Protein AF-R1D3I6-F1 (afdb_monomer_lite)

Secondary structure (DSSP, 8-state):
-TTTTHHHHSHHHHHHH-HHHHHHHHHHHHHGGG--TT----HHHHHHHHHHHH-SSSSS--STTHHHHHHTTHHHHTHHHHHHH-TTTTHHHHGGGSS-----PPP---------PPPPPP--------------------------PPPPPP--

Sequence (156 aa):
WAADGQCKSNPGYMHDSCKYSCWEWRARASSARHHLPGRHSDPAAARFEHRRKAYPDAPIDKNFHCHNWAAKGECLSNRAFMATTCPESCKDKYEDEKDEPPSKPPARTAHRALAGPPPGHREDGRHHPRCIASPTSPQKKKKRKKKKKGEPKEEL

Foldseek 3Di:
DLVVVCCPVPVPCCCVPPVVSVVVSVVVVVCVVVPDPPPPCDPLQVVLCCCCVVPQPDLAASGPCLLVCLVVVCCPVVVVCCRRHPNPNCVVVCVVPPPDDDDDDPDPPPPDDDDDDDDDDDDDDDDDDDPDDDDDDDDDPPDDPPPPDDDDDDDD

InterPro domains:
  IPR003582 ShKT domain [PF01549] (1-22)
  IPR003582 ShKT domain [PF01549] (61-91)

Structure (mmCIF, N/CA/C/O backbone):
data_AF-R1D3I6-F1
#
_entry.id   AF-R1D3I6-F1
#
loop_
_atom_site.group_PDB
_atom_site.id
_atom_site.type_symbol
_atom_site.label_atom_id
_atom_site.label_alt_id
_atom_site.label_comp_id
_atom_site.label_asym_id
_atom_site.label_entity_id
_atom_site.label_seq_id
_atom_site.pdbx_PDB_ins_code
_atom_site.Cartn_x
_atom_site.Cartn_y
_atom_site.Cartn_z
_atom_site.occupancy
_atom_site.B_iso_or_equiv
_atom_site.auth_seq_id
_atom_site.auth_comp_id
_atom_site.auth_asym_id
_atom_site.auth_atom_id
_atom_site.pdbx_PDB_model_num
ATOM 1 N N . TRP A 1 1 ? 31.012 4.091 -15.811 1.00 85.56 1 TRP A N 1
ATOM 2 C CA . TRP A 1 1 ? 31.358 3.071 -16.825 1.00 85.56 1 TRP A CA 1
ATOM 3 C C . TRP A 1 1 ? 30.150 2.269 -17.265 1.00 85.56 1 TRP A C 1
ATOM 5 O O . TRP A 1 1 ? 29.815 2.328 -18.438 1.00 85.56 1 TRP A O 1
ATOM 15 N N . ALA A 1 2 ? 29.453 1.561 -16.365 1.00 88.00 2 ALA A N 1
ATOM 16 C CA . ALA A 1 2 ? 28.222 0.858 -16.748 1.00 88.00 2 ALA A CA 1
ATOM 17 C C . ALA A 1 2 ? 27.160 1.807 -17.342 1.00 88.00 2 ALA A C 1
ATOM 19 O O . ALA A 1 2 ? 26.622 1.521 -18.408 1.00 88.00 2 ALA A O 1
ATOM 20 N N . ALA A 1 3 ? 26.957 2.973 -16.715 1.00 84.06 3 ALA A N 1
ATOM 21 C CA . ALA A 1 3 ? 26.084 4.033 -17.225 1.00 84.06 3 ALA A CA 1
ATOM 22 C C . ALA A 1 3 ? 26.522 4.596 -18.590 1.00 84.06 3 ALA A C 1
ATOM 24 O O . ALA A 1 3 ? 25.684 4.927 -19.420 1.00 84.06 3 ALA A O 1
ATOM 25 N N . ASP A 1 4 ? 27.829 4.621 -18.849 1.00 88.06 4 ASP A N 1
ATOM 26 C CA . ASP A 1 4 ? 28.429 5.130 -20.089 1.00 88.06 4 ASP A CA 1
ATOM 27 C C . ASP A 1 4 ? 28.441 4.077 -21.215 1.00 88.06 4 ASP A C 1
ATOM 29 O O . ASP A 1 4 ? 29.130 4.234 -22.216 1.00 88.06 4 ASP A O 1
ATOM 33 N N . GLY A 1 5 ? 27.728 2.956 -21.048 1.00 87.88 5 GLY A N 1
ATOM 34 C CA . GLY A 1 5 ? 27.630 1.902 -22.063 1.00 87.88 5 GLY A CA 1
ATOM 35 C C . GLY A 1 5 ? 28.801 0.915 -22.095 1.00 87.88 5 GLY A C 1
ATOM 36 O O . GLY A 1 5 ? 28.808 0.009 -22.930 1.00 87.88 5 GLY A O 1
ATOM 37 N N . GLN A 1 6 ? 29.748 0.996 -21.154 1.00 93.75 6 GLN A N 1
ATOM 38 C CA . GLN A 1 6 ? 30.942 0.137 -21.155 1.00 93.75 6 GLN A CA 1
ATOM 39 C C . GLN A 1 6 ? 30.624 -1.352 -21.003 1.00 93.75 6 GLN A C 1
ATOM 41 O O . GLN A 1 6 ? 31.414 -2.182 -21.430 1.00 93.75 6 GLN A O 1
ATOM 46 N N . CYS A 1 7 ? 29.460 -1.717 -20.463 1.00 92.62 7 CYS A N 1
ATOM 47 C CA . CYS A 1 7 ? 29.028 -3.117 -20.406 1.00 92.62 7 CYS A CA 1
ATOM 48 C C . CYS A 1 7 ? 28.838 -3.748 -21.797 1.00 92.62 7 CYS A C 1
ATOM 50 O O . CYS A 1 7 ? 28.862 -4.967 -21.915 1.00 92.62 7 CYS A O 1
ATOM 52 N N . LYS A 1 8 ? 28.635 -2.929 -22.838 1.00 90.44 8 LYS A N 1
ATOM 53 C CA . LYS A 1 8 ? 28.566 -3.365 -24.240 1.00 90.44 8 LYS A CA 1
ATOM 54 C C . LYS A 1 8 ? 29.906 -3.174 -24.948 1.00 90.44 8 LYS A C 1
ATOM 56 O O . LYS A 1 8 ? 30.332 -4.056 -25.679 1.00 90.44 8 LYS A O 1
ATOM 61 N N . SER A 1 9 ? 30.563 -2.039 -24.707 1.00 94.50 9 SER A N 1
ATOM 62 C CA . SER A 1 9 ? 31.802 -1.659 -25.402 1.00 94.50 9 SER A CA 1
ATOM 63 C C . SER A 1 9 ? 33.056 -2.358 -24.867 1.00 94.50 9 SER A C 1
ATOM 65 O O . SER A 1 9 ? 34.045 -2.470 -25.579 1.00 94.50 9 SER A O 1
ATOM 67 N N . ASN A 1 10 ? 33.039 -2.812 -23.612 1.00 93.00 10 ASN A N 1
ATOM 68 C CA . ASN A 1 10 ? 34.141 -3.531 -22.976 1.00 93.00 10 ASN A CA 1
ATOM 69 C C . ASN A 1 10 ? 33.608 -4.619 -22.018 1.00 93.00 10 ASN A C 1
ATOM 71 O O . ASN A 1 10 ? 33.719 -4.488 -20.795 1.00 93.00 10 ASN A O 1
ATOM 75 N N . PRO A 1 11 ? 32.986 -5.685 -22.549 1.00 91.06 11 PRO A N 1
ATOM 76 C CA . PRO A 1 11 ? 32.265 -6.664 -21.740 1.00 91.06 11 PRO A CA 1
ATOM 77 C C . PRO A 1 11 ? 33.187 -7.525 -20.871 1.00 91.06 11 PRO A C 1
ATOM 79 O O . PRO A 1 11 ? 32.807 -7.840 -19.749 1.00 91.06 11 PRO A O 1
ATOM 82 N N . GLY A 1 12 ? 34.394 -7.864 -21.344 1.00 93.88 12 GLY A N 1
ATOM 83 C CA . GLY A 1 12 ? 35.344 -8.690 -20.588 1.00 93.88 12 GLY A CA 1
ATOM 84 C C . GLY A 1 12 ? 35.740 -8.026 -19.272 1.00 93.88 12 GLY A C 1
ATOM 85 O O . GLY A 1 12 ? 35.368 -8.487 -18.197 1.00 93.88 12 GLY A O 1
ATOM 86 N N . TYR A 1 13 ? 36.368 -6.850 -19.354 1.00 94.50 13 TYR A N 1
ATOM 87 C CA . TYR A 1 13 ? 36.773 -6.110 -18.159 1.00 94.50 13 TYR A CA 1
ATOM 88 C C . TYR A 1 13 ? 35.581 -5.778 -17.252 1.00 94.50 13 TYR A C 1
ATOM 90 O O . TYR A 1 13 ? 35.665 -5.880 -16.027 1.00 94.50 13 TYR A O 1
ATOM 98 N N . MET A 1 14 ? 34.457 -5.363 -17.842 1.00 94.44 14 MET A N 1
ATOM 99 C CA . MET A 1 14 ? 33.291 -4.970 -17.060 1.00 94.44 14 MET A CA 1
ATOM 100 C C . MET A 1 14 ? 32.637 -6.154 -16.343 1.00 94.44 14 MET A C 1
ATOM 102 O O . MET A 1 14 ? 32.106 -5.956 -15.255 1.00 94.44 14 MET A O 1
ATOM 106 N N . HIS A 1 15 ? 32.682 -7.369 -16.890 1.00 91.00 15 HIS A N 1
ATOM 107 C CA . HIS A 1 15 ? 32.186 -8.560 -16.199 1.00 91.00 15 HIS A CA 1
ATOM 108 C C . HIS A 1 15 ? 33.137 -9.058 -15.111 1.00 91.00 15 HIS A C 1
ATOM 110 O O . HIS A 1 15 ? 32.650 -9.547 -14.094 1.00 91.00 15 HIS A O 1
ATOM 116 N N . ASP A 1 16 ? 34.445 -8.873 -15.274 1.00 94.38 16 ASP A N 1
ATOM 117 C CA . ASP A 1 16 ? 35.426 -9.312 -14.277 1.00 94.38 16 ASP A CA 1
ATOM 118 C C . ASP A 1 16 ? 35.550 -8.323 -13.112 1.00 94.38 16 ASP A C 1
ATOM 120 O O . ASP A 1 16 ? 35.577 -8.713 -11.947 1.00 94.38 16 ASP A O 1
ATOM 124 N N . SER A 1 17 ? 35.572 -7.021 -13.408 1.00 94.88 17 SER A N 1
ATOM 125 C CA . SER A 1 17 ? 35.837 -5.973 -12.409 1.00 94.88 17 SER A CA 1
ATOM 126 C C . SER A 1 17 ? 34.583 -5.231 -11.940 1.00 94.88 17 SER A C 1
ATOM 128 O O . SER A 1 17 ? 34.592 -4.594 -10.889 1.00 94.88 17 SER A O 1
ATOM 130 N N . CYS A 1 18 ? 33.499 -5.245 -12.723 1.00 92.69 18 CYS A N 1
ATOM 131 C CA . CYS A 1 18 ? 32.325 -4.388 -12.502 1.00 92.69 18 CYS A CA 1
ATOM 132 C C . CYS A 1 18 ? 30.993 -5.124 -12.735 1.00 92.69 18 CYS A C 1
ATOM 134 O O . CYS A 1 18 ? 29.993 -4.510 -13.128 1.00 92.69 18 CYS A O 1
ATOM 136 N N . LYS A 1 19 ? 30.968 -6.441 -12.481 1.00 92.75 19 LYS A N 1
ATOM 137 C CA . LYS A 1 19 ? 29.831 -7.333 -12.762 1.00 92.75 19 LYS A CA 1
ATOM 138 C C . LYS A 1 19 ? 28.505 -6.796 -12.228 1.00 92.75 19 LYS A C 1
ATOM 140 O O . LYS A 1 19 ? 27.526 -6.704 -12.968 1.00 92.75 19 LYS A O 1
ATOM 145 N N . TYR A 1 20 ? 28.494 -6.390 -10.958 1.00 89.69 20 TYR A N 1
ATOM 146 C CA . TYR A 1 20 ? 27.305 -5.861 -10.290 1.00 89.69 20 TYR A CA 1
ATOM 147 C C . TYR A 1 20 ? 26.814 -4.557 -10.922 1.00 89.69 20 TYR A C 1
ATOM 149 O O . TYR A 1 20 ? 25.614 -4.380 -11.101 1.00 89.69 20 TYR A O 1
ATOM 157 N N . SER A 1 21 ? 27.722 -3.679 -11.355 1.00 89.75 21 SER A N 1
ATOM 158 C CA . SER A 1 21 ? 27.353 -2.431 -12.030 1.00 89.75 21 SER A CA 1
ATOM 159 C C . SER A 1 21 ? 26.697 -2.681 -13.390 1.00 89.75 21 SER A C 1
ATOM 161 O O . SER A 1 21 ? 25.764 -1.969 -13.758 1.00 89.75 21 SER A O 1
ATOM 163 N N . CYS A 1 22 ? 27.143 -3.700 -14.132 1.00 90.00 22 CYS A N 1
ATOM 164 C CA . CYS A 1 22 ? 26.491 -4.097 -15.382 1.00 90.00 22 CYS A CA 1
ATOM 165 C C . CYS A 1 22 ? 25.158 -4.806 -15.160 1.00 90.00 22 CYS A C 1
ATOM 167 O O . CYS A 1 22 ? 24.228 -4.593 -15.939 1.00 90.00 22 CYS A O 1
ATOM 169 N N . TRP A 1 23 ? 25.042 -5.599 -14.094 1.00 86.88 23 TRP A N 1
ATOM 170 C CA . TRP A 1 23 ? 23.779 -6.214 -13.702 1.00 86.88 23 TRP A CA 1
ATOM 171 C C . TRP A 1 23 ? 22.736 -5.160 -13.318 1.00 86.88 23 TRP A C 1
ATOM 173 O O . TRP A 1 23 ? 21.656 -5.145 -13.905 1.00 86.88 23 TRP A O 1
ATOM 183 N N . GLU A 1 24 ? 23.079 -4.219 -12.435 1.00 83.12 24 GLU A N 1
ATOM 184 C CA . GLU A 1 24 ? 22.174 -3.134 -12.045 1.00 83.12 24 GLU A CA 1
ATOM 185 C C . GLU A 1 24 ? 21.774 -2.269 -13.241 1.00 83.12 24 GLU A C 1
ATOM 187 O O . GLU A 1 24 ? 20.603 -1.933 -13.409 1.00 83.12 24 GLU A O 1
ATOM 192 N N . TRP A 1 25 ? 22.720 -1.934 -14.124 1.00 79.38 25 TRP A N 1
ATOM 193 C CA . TRP A 1 25 ? 22.410 -1.138 -15.309 1.00 79.38 25 TRP A CA 1
ATOM 194 C C . TRP A 1 25 ? 21.530 -1.895 -16.312 1.00 79.38 25 TRP A C 1
ATOM 196 O O . TRP A 1 25 ? 20.606 -1.312 -16.876 1.00 79.38 25 TRP A O 1
ATOM 206 N N . ARG A 1 26 ? 21.743 -3.205 -16.499 1.00 74.62 26 ARG A N 1
ATOM 207 C CA . ARG A 1 26 ? 20.876 -4.059 -17.330 1.00 74.62 26 ARG A CA 1
ATOM 208 C C . ARG A 1 26 ? 19.485 -4.226 -16.715 1.00 74.62 26 ARG A C 1
ATOM 210 O O . ARG A 1 26 ? 18.503 -4.204 -17.456 1.00 74.62 26 ARG A O 1
ATOM 217 N N . ALA A 1 27 ? 19.384 -4.358 -15.395 1.00 72.25 27 ALA A N 1
ATOM 218 C CA . ALA A 1 27 ? 18.109 -4.401 -14.682 1.00 72.25 27 ALA A CA 1
ATOM 219 C C . ALA A 1 27 ? 17.345 -3.080 -14.857 1.00 72.25 27 ALA A C 1
ATOM 221 O O . ALA A 1 27 ? 16.172 -3.084 -15.223 1.00 72.25 27 ALA A O 1
ATOM 222 N N . ARG A 1 28 ? 18.037 -1.942 -14.734 1.00 67.25 28 ARG A N 1
ATOM 223 C CA . ARG A 1 28 ? 17.477 -0.606 -14.987 1.00 67.25 28 ARG A CA 1
ATOM 224 C C . ARG A 1 28 ? 17.069 -0.405 -16.447 1.00 67.25 28 ARG A C 1
ATOM 226 O O . ARG A 1 28 ? 15.992 0.119 -16.694 1.00 67.25 28 ARG A O 1
ATOM 233 N N . ALA A 1 29 ? 17.871 -0.868 -17.406 1.00 65.50 29 ALA A N 1
ATOM 234 C CA . ALA A 1 29 ? 17.541 -0.818 -18.833 1.00 65.50 29 ALA A CA 1
ATOM 235 C C . ALA A 1 29 ? 16.355 -1.730 -19.197 1.00 65.50 29 ALA A C 1
ATOM 237 O O . ALA A 1 29 ? 15.557 -1.389 -20.064 1.00 65.50 29 ALA A O 1
ATOM 238 N N . SER A 1 30 ? 16.199 -2.863 -18.508 1.00 61.66 30 SER A N 1
ATOM 239 C CA . SER A 1 30 ? 15.043 -3.759 -18.669 1.00 61.66 30 SER A CA 1
ATOM 240 C C . SER A 1 30 ? 13.770 -3.146 -18.072 1.00 61.66 30 SER A C 1
ATOM 242 O O . SER A 1 30 ? 12.698 -3.244 -18.671 1.00 61.66 30 SER A O 1
ATOM 244 N N . SER A 1 31 ? 13.909 -2.437 -16.949 1.00 57.56 31 SER A N 1
ATOM 245 C CA . SER A 1 31 ? 12.860 -1.627 -16.317 1.00 57.56 31 SER A CA 1
ATOM 246 C C . SER A 1 31 ? 12.604 -0.287 -17.017 1.00 57.56 31 SER A C 1
ATOM 248 O O . SER A 1 31 ? 11.612 0.372 -16.714 1.00 57.56 31 SER A O 1
ATOM 250 N N . ALA A 1 32 ? 13.423 0.113 -17.998 1.00 54.44 32 ALA A N 1
ATOM 251 C CA . ALA A 1 32 ? 13.214 1.336 -18.776 1.00 54.44 32 ALA A CA 1
ATOM 252 C C . ALA A 1 32 ? 11.982 1.268 -19.696 1.00 54.44 32 ALA A C 1
ATOM 254 O O . ALA A 1 32 ? 11.535 2.297 -20.192 1.00 54.44 32 ALA A O 1
ATOM 255 N N . ARG A 1 33 ? 11.355 0.090 -19.840 1.00 53.00 33 ARG A N 1
ATOM 256 C CA . ARG A 1 33 ? 9.997 -0.044 -20.399 1.00 53.00 33 ARG A CA 1
ATOM 257 C C . ARG A 1 33 ? 8.881 0.423 -19.446 1.00 53.00 33 ARG A C 1
ATOM 259 O O . ARG A 1 33 ? 7.730 0.466 -19.858 1.00 53.00 33 ARG A O 1
ATOM 266 N N . HIS A 1 34 ? 9.203 0.814 -18.208 1.00 53.09 34 HIS A N 1
ATOM 267 C CA . HIS A 1 34 ? 8.254 1.353 -17.223 1.00 53.09 34 HIS A CA 1
ATOM 268 C C . HIS A 1 34 ? 8.510 2.814 -16.814 1.00 53.09 34 HIS A C 1
ATOM 270 O O . HIS A 1 34 ? 7.865 3.298 -15.881 1.00 53.09 34 HIS A O 1
ATOM 276 N N . HIS A 1 35 ? 9.382 3.555 -17.503 1.00 50.56 35 HIS A N 1
ATOM 277 C CA . HIS A 1 35 ? 9.497 5.003 -17.292 1.00 50.56 35 HIS A CA 1
ATOM 278 C C . HIS A 1 35 ? 8.455 5.765 -18.119 1.00 50.56 35 HIS A C 1
ATOM 280 O O . HIS A 1 35 ? 8.775 6.455 -19.082 1.00 50.56 35 HIS A O 1
ATOM 286 N N . LEU A 1 36 ? 7.192 5.654 -17.702 1.00 50.44 36 LEU A N 1
ATOM 287 C CA . LEU A 1 36 ? 6.212 6.705 -17.962 1.00 50.44 36 LEU A CA 1
ATOM 288 C C . LEU A 1 36 ? 6.494 7.862 -16.982 1.00 50.44 36 LEU A C 1
ATOM 290 O O . LEU A 1 36 ? 6.575 7.614 -15.770 1.00 50.44 36 LEU A O 1
ATOM 294 N N . PRO A 1 37 ? 6.660 9.110 -17.454 1.00 45.09 37 PRO A N 1
ATOM 295 C CA . PRO A 1 37 ? 6.748 10.265 -16.567 1.00 45.09 37 PRO A CA 1
ATOM 296 C C . PRO A 1 37 ? 5.422 10.403 -15.802 1.00 45.09 37 PRO A C 1
ATOM 298 O O . PRO A 1 37 ? 4.359 10.480 -16.408 1.00 45.09 37 PRO A O 1
ATOM 301 N N . GLY A 1 38 ? 5.481 10.369 -14.466 1.00 54.31 38 GLY A N 1
ATOM 302 C CA . GLY A 1 38 ? 4.303 10.453 -13.586 1.00 54.31 38 GLY A CA 1
ATOM 303 C C . GLY A 1 38 ? 4.207 9.363 -12.515 1.00 54.31 38 GLY A C 1
ATOM 304 O O . GLY A 1 38 ? 3.448 9.510 -11.560 1.00 54.31 38 GLY A O 1
ATOM 305 N N . ARG A 1 39 ? 5.010 8.294 -12.589 1.00 53.59 39 ARG A N 1
ATOM 306 C CA . ARG A 1 39 ? 5.022 7.239 -11.560 1.00 53.59 39 ARG A CA 1
ATOM 307 C C . ARG A 1 39 ? 6.088 7.494 -10.489 1.00 53.59 39 ARG A C 1
ATOM 309 O O . ARG A 1 39 ? 6.979 6.682 -10.278 1.00 53.59 39 ARG A O 1
ATOM 316 N N . HIS A 1 40 ? 5.961 8.623 -9.792 1.00 49.34 40 HIS A N 1
ATOM 317 C CA . HIS A 1 40 ? 6.545 8.827 -8.457 1.00 49.34 40 HIS A CA 1
ATOM 318 C C . HIS A 1 40 ? 5.546 8.401 -7.371 1.00 49.34 40 HIS A C 1
ATOM 320 O O . HIS A 1 40 ? 5.412 9.054 -6.341 1.00 49.34 40 HIS A O 1
ATOM 326 N N . SER A 1 41 ? 4.789 7.329 -7.610 1.00 59.81 41 SER A N 1
ATOM 327 C CA . SER A 1 41 ? 3.976 6.731 -6.559 1.00 59.81 41 SER A CA 1
ATOM 328 C C . SER A 1 41 ? 4.940 6.120 -5.554 1.00 59.81 41 SER A C 1
ATOM 330 O O . SER A 1 41 ? 5.682 5.202 -5.911 1.00 59.81 41 SER A O 1
ATOM 332 N N . ASP A 1 42 ? 4.951 6.652 -4.334 1.00 65.94 42 ASP A N 1
ATOM 333 C CA . ASP A 1 42 ? 5.676 6.067 -3.213 1.00 65.94 42 ASP A CA 1
ATOM 334 C C . ASP A 1 42 ? 5.425 4.544 -3.212 1.00 65.94 42 ASP A C 1
ATOM 336 O O . ASP A 1 42 ? 4.261 4.115 -3.243 1.00 65.94 42 ASP A O 1
ATOM 340 N N . PRO A 1 43 ? 6.477 3.708 -3.274 1.00 71.19 43 PRO A N 1
ATOM 341 C CA . PRO A 1 43 ? 6.316 2.264 -3.406 1.00 71.19 43 PRO A CA 1
ATOM 342 C C . PRO A 1 43 ? 5.491 1.667 -2.257 1.00 71.19 43 PRO A C 1
ATOM 344 O O . PRO A 1 43 ? 4.818 0.653 -2.463 1.00 71.19 43 PRO A O 1
ATOM 347 N N . ALA A 1 44 ? 5.462 2.314 -1.083 1.00 70.00 44 ALA A N 1
ATOM 348 C CA . ALA A 1 44 ? 4.562 1.937 -0.005 1.00 70.00 44 ALA A CA 1
ATOM 349 C C . ALA A 1 44 ? 3.100 2.224 -0.381 1.00 70.00 44 ALA A C 1
ATOM 351 O O . ALA A 1 44 ? 2.281 1.307 -0.346 1.00 70.00 44 ALA A O 1
ATOM 352 N N . ALA A 1 45 ? 2.766 3.441 -0.820 1.00 74.06 45 ALA A N 1
ATOM 353 C CA . ALA A 1 45 ? 1.397 3.808 -1.206 1.00 74.06 45 ALA A CA 1
ATOM 354 C C . ALA A 1 45 ? 0.835 2.905 -2.321 1.00 74.06 45 ALA A C 1
ATOM 356 O O . ALA A 1 45 ? -0.311 2.457 -2.244 1.00 74.06 45 ALA A O 1
ATOM 357 N N . ALA A 1 46 ? 1.662 2.542 -3.308 1.00 82.06 46 ALA A N 1
ATOM 358 C CA . ALA A 1 46 ? 1.267 1.623 -4.378 1.00 82.06 46 ALA A CA 1
ATOM 359 C C . ALA A 1 46 ? 0.911 0.213 -3.862 1.00 82.06 46 ALA A C 1
ATOM 361 O O . ALA A 1 46 ? -0.014 -0.424 -4.373 1.00 82.06 46 ALA A O 1
ATOM 362 N N . ARG A 1 47 ? 1.604 -0.275 -2.822 1.00 86.69 47 ARG A N 1
ATOM 363 C CA . ARG A 1 47 ? 1.292 -1.564 -2.182 1.00 86.69 47 ARG A CA 1
ATOM 364 C C . ARG A 1 47 ? -0.074 -1.534 -1.495 1.00 86.69 47 ARG A C 1
ATOM 366 O O . ARG A 1 47 ? -0.795 -2.530 -1.529 1.00 86.69 47 ARG A O 1
ATOM 373 N N . PHE A 1 48 ? -0.420 -0.422 -0.855 1.00 89.56 48 PHE A N 1
ATOM 374 C CA . PHE A 1 48 ? -1.704 -0.269 -0.168 1.00 89.56 48 PHE A CA 1
ATOM 375 C C . PHE A 1 48 ? -2.873 -0.133 -1.149 1.00 89.56 48 PHE A C 1
ATOM 377 O O . PHE A 1 48 ? -3.903 -0.768 -0.938 1.00 89.56 48 PHE A O 1
ATOM 384 N N . GLU A 1 49 ? -2.674 0.549 -2.280 1.00 89.88 49 GLU A N 1
ATOM 385 C CA . GLU A 1 49 ? -3.659 0.585 -3.369 1.00 89.88 49 GLU A CA 1
ATOM 386 C C . GLU A 1 49 ? -3.982 -0.820 -3.898 1.00 89.88 49 GLU A C 1
ATOM 388 O O . GLU A 1 49 ? -5.146 -1.205 -4.019 1.00 89.88 49 GLU A O 1
ATOM 393 N N . HIS A 1 50 ? -2.944 -1.622 -4.157 1.00 90.44 50 HIS A N 1
ATOM 394 C CA . HIS A 1 50 ? -3.131 -3.006 -4.578 1.00 90.44 50 HIS A CA 1
ATOM 395 C C . HIS A 1 50 ? -3.886 -3.820 -3.522 1.00 90.44 50 HIS A C 1
ATOM 397 O O . HIS A 1 50 ? -4.827 -4.530 -3.866 1.00 90.44 50 HIS A O 1
ATOM 403 N N . ARG A 1 51 ? -3.518 -3.686 -2.239 1.00 93.06 51 ARG A N 1
ATOM 404 C CA . ARG A 1 51 ? -4.189 -4.395 -1.138 1.00 93.06 51 ARG A CA 1
ATOM 405 C C . ARG A 1 51 ? -5.676 -4.064 -1.063 1.00 93.06 51 ARG A C 1
ATOM 407 O O . ARG A 1 51 ? -6.486 -4.980 -0.992 1.00 93.06 51 ARG A O 1
ATOM 414 N N . ARG A 1 52 ? -6.024 -2.777 -1.152 1.00 93.31 52 ARG A N 1
ATOM 415 C CA . ARG A 1 52 ? -7.413 -2.301 -1.149 1.00 93.31 52 ARG A CA 1
ATOM 416 C C . ARG A 1 52 ? -8.237 -2.912 -2.283 1.00 93.31 52 ARG A C 1
ATOM 418 O O . ARG A 1 52 ? -9.393 -3.252 -2.066 1.00 93.31 52 ARG A O 1
ATOM 425 N N . LYS A 1 53 ? -7.650 -3.044 -3.477 1.00 93.25 53 LYS A N 1
ATOM 426 C CA . LYS A 1 53 ? -8.340 -3.582 -4.658 1.00 93.25 53 LYS A CA 1
ATOM 427 C C . LYS A 1 53 ? -8.413 -5.111 -4.674 1.00 93.25 53 LYS A C 1
AT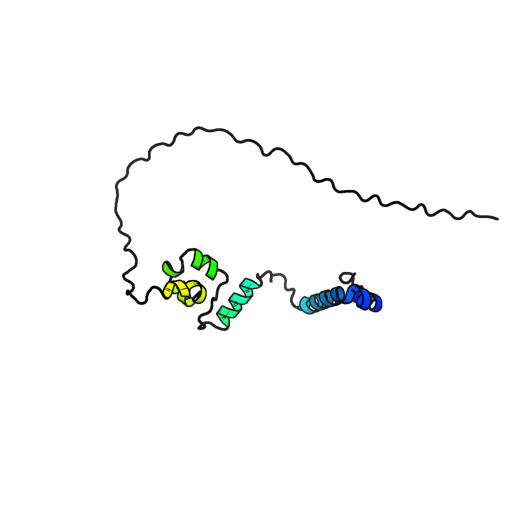OM 429 O O . LYS A 1 53 ? -9.435 -5.656 -5.065 1.00 93.25 53 LYS A O 1
ATOM 434 N N . ALA A 1 54 ? -7.328 -5.791 -4.310 1.00 94.50 54 ALA A N 1
ATOM 435 C CA . ALA A 1 54 ? -7.232 -7.248 -4.381 1.00 94.50 54 ALA A CA 1
ATOM 436 C C . ALA A 1 54 ? -7.950 -7.947 -3.218 1.00 94.50 54 ALA A C 1
ATOM 438 O O . ALA A 1 54 ? -8.471 -9.042 -3.401 1.00 94.50 54 ALA A O 1
ATOM 439 N N . TYR A 1 55 ? -7.988 -7.312 -2.042 1.00 93.44 55 TYR A N 1
ATOM 440 C CA . TYR A 1 55 ? -8.532 -7.901 -0.819 1.00 93.44 55 TYR A CA 1
ATOM 441 C C . TYR A 1 55 ? -9.435 -6.902 -0.074 1.00 93.44 55 TYR A C 1
ATOM 443 O O . TYR A 1 55 ? -9.070 -6.409 0.999 1.00 93.44 55 TYR A O 1
ATOM 451 N N . PRO A 1 56 ? -10.613 -6.568 -0.631 1.00 90.12 56 PRO A N 1
ATOM 452 C CA . PRO A 1 56 ? -11.528 -5.611 -0.013 1.00 90.12 56 PRO A CA 1
ATOM 453 C C . PRO A 1 56 ? -12.094 -6.100 1.326 1.00 90.12 56 PRO A C 1
ATOM 455 O O . PRO A 1 56 ? -12.344 -5.268 2.193 1.00 90.12 56 PRO A O 1
ATOM 458 N N . ASP A 1 57 ? -12.210 -7.414 1.533 1.00 91.12 57 ASP A N 1
ATOM 459 C CA . ASP A 1 57 ? -12.812 -8.006 2.739 1.00 91.12 57 ASP A CA 1
ATOM 460 C C . ASP A 1 57 ? -11.783 -8.564 3.733 1.00 91.12 57 ASP A C 1
ATOM 462 O O . ASP A 1 57 ? -12.136 -8.995 4.828 1.00 91.12 57 ASP A O 1
ATOM 466 N N . ALA A 1 58 ? -10.492 -8.561 3.382 1.00 91.25 58 ALA A N 1
ATOM 467 C CA . ALA A 1 58 ? -9.466 -9.073 4.281 1.00 91.25 58 ALA A CA 1
ATOM 468 C C . ALA A 1 58 ? -9.274 -8.138 5.493 1.00 91.25 58 ALA A C 1
ATOM 470 O O . ALA A 1 58 ? -9.233 -6.911 5.313 1.00 91.25 58 ALA A O 1
ATOM 471 N N . PRO A 1 59 ? -9.085 -8.693 6.708 1.00 92.44 59 PRO A N 1
ATOM 472 C CA . PRO A 1 59 ? -8.828 -7.932 7.927 1.00 92.44 59 PRO A CA 1
ATOM 473 C C . PRO A 1 59 ? -7.358 -7.482 7.987 1.00 92.44 59 PRO A C 1
ATOM 475 O O . PRO A 1 59 ? -6.632 -7.810 8.917 1.00 92.44 59 PRO A O 1
ATOM 478 N N . ILE A 1 60 ? -6.910 -6.762 6.957 1.00 93.75 60 ILE A N 1
ATOM 479 C CA . ILE A 1 60 ? -5.549 -6.232 6.812 1.00 93.75 60 ILE A CA 1
ATOM 480 C C . ILE A 1 60 ? -5.588 -4.726 6.586 1.00 93.75 60 ILE A C 1
ATOM 482 O O . ILE A 1 60 ? -6.543 -4.211 5.999 1.00 93.75 60 ILE A O 1
ATOM 486 N N . ASP A 1 61 ? -4.531 -4.019 6.979 1.00 94.88 61 ASP A N 1
ATOM 487 C CA . ASP A 1 61 ? -4.457 -2.574 6.753 1.00 94.88 61 ASP A CA 1
ATOM 488 C C . ASP A 1 61 ? -4.370 -2.233 5.255 1.00 94.88 61 ASP A C 1
ATOM 490 O O . ASP A 1 61 ? -3.465 -2.669 4.524 1.00 94.88 61 ASP A O 1
ATOM 494 N N . LYS A 1 62 ? -5.313 -1.401 4.802 1.00 94.12 62 LYS A N 1
ATOM 495 C CA . LYS A 1 62 ? -5.493 -0.997 3.397 1.00 94.12 62 LYS A CA 1
ATOM 496 C C . LYS A 1 62 ? -4.925 0.385 3.096 1.00 94.12 62 LYS A C 1
ATOM 498 O O . LYS A 1 62 ? -4.878 0.766 1.931 1.00 94.12 62 LYS A O 1
ATOM 503 N N . ASN A 1 63 ? -4.468 1.128 4.105 1.00 93.94 63 ASN A N 1
ATOM 504 C CA . ASN A 1 63 ? -3.849 2.440 3.932 1.00 93.94 63 ASN A CA 1
ATOM 505 C C . ASN A 1 63 ? -2.478 2.516 4.617 1.00 93.94 63 ASN A C 1
ATOM 507 O O . ASN A 1 63 ? -2.270 1.968 5.695 1.00 93.94 63 ASN A O 1
ATOM 511 N N . PHE A 1 64 ? -1.540 3.238 4.010 1.00 93.19 64 PHE A N 1
ATOM 512 C CA . PHE A 1 64 ? -0.216 3.448 4.595 1.00 93.19 64 PHE A CA 1
ATOM 513 C C . PHE A 1 64 ? -0.247 4.345 5.837 1.00 93.19 64 PHE A C 1
ATOM 515 O O . PHE A 1 64 ? 0.653 4.282 6.670 1.00 93.19 64 PHE A O 1
ATOM 522 N N . HIS A 1 65 ? -1.290 5.162 5.980 1.00 94.12 65 HIS A N 1
ATOM 523 C CA . HIS A 1 65 ? -1.481 6.037 7.131 1.00 94.12 65 HIS A CA 1
ATOM 524 C C . HIS A 1 65 ? -2.131 5.359 8.341 1.00 94.12 65 HIS A C 1
ATOM 526 O O . HIS A 1 65 ? -2.242 6.013 9.376 1.00 94.12 65 HIS A O 1
ATOM 532 N N . CYS A 1 66 ? -2.525 4.082 8.251 1.00 95.31 66 CYS A N 1
ATOM 533 C CA . CYS A 1 66 ? -3.229 3.385 9.332 1.00 95.31 66 CYS A CA 1
ATOM 534 C C . CYS A 1 66 ? -2.507 3.497 10.682 1.00 95.31 66 CYS A C 1
ATOM 536 O O . CYS A 1 66 ? -3.128 3.873 11.674 1.00 95.31 66 CYS A O 1
ATOM 538 N N . HIS A 1 67 ? -1.182 3.326 10.693 1.00 94.25 67 HIS A N 1
ATOM 539 C CA . HIS A 1 67 ? -0.371 3.488 11.900 1.00 94.25 67 HIS A CA 1
ATOM 540 C C . HIS A 1 67 ? -0.469 4.902 12.508 1.00 94.25 67 HIS A C 1
ATOM 542 O O . HIS A 1 67 ? -0.662 5.057 13.711 1.00 94.25 67 HIS A O 1
ATOM 548 N N . ASN A 1 68 ? -0.384 5.947 11.677 1.00 96.19 68 ASN A N 1
ATOM 549 C CA . ASN A 1 68 ? -0.448 7.339 12.135 1.00 96.19 68 ASN A CA 1
ATOM 550 C C . ASN A 1 68 ? -1.851 7.708 12.642 1.00 96.19 68 ASN A C 1
ATOM 552 O O . ASN A 1 68 ? -1.996 8.436 13.618 1.00 96.19 68 ASN A O 1
ATOM 556 N N . TRP A 1 69 ? -2.897 7.207 11.987 1.00 95.88 69 TRP A N 1
ATOM 557 C CA . TRP A 1 69 ? -4.281 7.417 12.411 1.00 95.88 69 TRP A CA 1
ATOM 558 C C . TRP A 1 69 ? -4.597 6.691 13.716 1.00 95.88 69 TRP A C 1
ATOM 560 O O . TRP A 1 69 ? -5.167 7.292 14.626 1.00 95.88 69 TRP A O 1
ATOM 570 N N . ALA A 1 70 ? -4.150 5.444 13.861 1.00 95.75 70 ALA A N 1
ATOM 571 C CA . ALA A 1 70 ? -4.289 4.708 15.110 1.00 95.75 70 ALA A CA 1
ATOM 572 C C . ALA A 1 70 ? -3.565 5.410 16.270 1.00 95.75 70 ALA A C 1
ATOM 574 O O . ALA A 1 70 ? -4.158 5.590 17.333 1.00 95.75 70 ALA A O 1
ATOM 575 N N . ALA A 1 71 ? -2.342 5.908 16.045 1.00 94.44 71 ALA A N 1
ATOM 576 C CA . ALA A 1 71 ? -1.597 6.689 17.038 1.00 94.44 71 ALA A CA 1
ATOM 577 C C . ALA A 1 71 ? -2.314 7.991 17.449 1.00 94.44 71 ALA A C 1
ATOM 579 O O . ALA A 1 71 ? -2.172 8.442 18.583 1.00 94.44 71 ALA A O 1
ATOM 580 N N . LYS A 1 72 ? -3.115 8.578 16.552 1.00 95.69 72 LYS A N 1
ATOM 581 C CA . LYS A 1 72 ? -3.944 9.766 16.819 1.00 95.69 72 LYS A CA 1
ATOM 582 C C . LYS A 1 72 ? -5.290 9.457 17.482 1.00 95.69 72 LYS A C 1
ATOM 584 O O . LYS A 1 72 ? -6.040 10.384 17.767 1.00 95.69 72 LYS A O 1
ATOM 589 N N . GLY A 1 73 ? -5.604 8.186 17.734 1.00 94.25 73 GLY A N 1
ATOM 590 C CA . GLY A 1 73 ? -6.851 7.781 18.386 1.00 94.25 73 GLY A CA 1
ATOM 591 C C . GLY A 1 73 ? -8.041 7.592 17.440 1.00 94.25 73 GLY A C 1
ATOM 592 O O . GLY A 1 73 ? -9.170 7.447 17.909 1.00 94.25 73 GLY A O 1
ATOM 593 N N . GLU A 1 74 ? -7.818 7.519 16.123 1.00 96.19 74 GLU A N 1
ATOM 594 C CA . GLU A 1 74 ? -8.897 7.312 15.141 1.00 96.19 74 GLU A CA 1
ATOM 595 C C . GLU A 1 74 ? -9.636 5.980 15.352 1.00 96.19 74 GLU A C 1
ATOM 597 O O . GLU A 1 74 ? -10.801 5.862 14.988 1.00 96.19 74 GLU A O 1
ATOM 602 N N . CYS A 1 75 ? -9.009 4.982 15.986 1.00 95.31 75 CYS A N 1
ATOM 603 C CA . CYS A 1 75 ? -9.661 3.708 16.318 1.00 95.31 75 CYS A CA 1
ATOM 604 C C . CYS A 1 75 ? -10.920 3.885 17.187 1.00 95.31 75 CYS A C 1
ATOM 606 O O . CYS A 1 75 ? -11.865 3.100 17.071 1.00 95.31 75 CYS A O 1
ATOM 608 N N . LEU A 1 76 ? -10.928 4.918 18.039 1.00 91.94 76 LEU A N 1
ATOM 609 C CA . LEU A 1 76 ? -12.039 5.256 18.929 1.00 91.94 76 LEU A CA 1
ATOM 610 C C . LEU A 1 76 ? -12.930 6.332 18.302 1.00 91.94 76 LEU A C 1
ATOM 612 O O . LEU A 1 76 ? -14.136 6.134 18.177 1.00 91.94 76 LEU A O 1
ATOM 616 N N . SER A 1 77 ? -12.329 7.436 17.849 1.00 93.25 77 SER A N 1
ATOM 617 C CA . SER A 1 77 ? -13.057 8.594 17.309 1.00 93.25 77 SER A CA 1
ATOM 618 C C . SER A 1 77 ? -13.701 8.333 15.943 1.00 93.25 77 SER A C 1
ATOM 620 O O . SER A 1 77 ? -14.692 8.971 15.596 1.00 93.25 77 SER A O 1
ATOM 622 N N . ASN A 1 78 ? -13.155 7.395 15.166 1.00 93.81 78 ASN A N 1
ATOM 623 C CA . ASN A 1 78 ? -13.561 7.092 13.795 1.00 93.81 78 ASN A CA 1
ATOM 624 C C . ASN A 1 78 ? -13.602 5.573 13.546 1.00 93.81 78 ASN A C 1
ATOM 626 O O . ASN A 1 78 ? -13.070 5.030 12.570 1.00 93.81 78 ASN A O 1
ATOM 630 N N . ARG A 1 79 ? -14.249 4.869 14.479 1.00 92.12 79 ARG A N 1
ATOM 631 C CA . ARG A 1 79 ? -14.268 3.406 14.557 1.00 92.12 79 ARG A CA 1
ATOM 632 C C . ARG A 1 79 ? -14.736 2.721 13.275 1.00 92.12 79 ARG A C 1
ATOM 634 O O . ARG A 1 79 ? -14.093 1.779 12.832 1.00 92.12 79 ARG A O 1
ATOM 641 N N . ALA A 1 80 ? -15.825 3.187 12.665 1.00 92.62 80 ALA A N 1
ATOM 642 C CA . ALA A 1 80 ? -16.383 2.552 11.467 1.00 92.62 80 ALA A CA 1
ATOM 643 C C . ALA A 1 80 ? -15.408 2.598 10.272 1.00 92.62 80 ALA A C 1
ATOM 645 O O . ALA A 1 80 ? -15.251 1.618 9.539 1.00 92.62 80 ALA A O 1
ATOM 646 N N . PHE A 1 81 ? -14.708 3.720 10.098 1.00 94.31 81 PHE A N 1
ATOM 647 C CA . PHE A 1 81 ? -13.694 3.861 9.056 1.00 94.31 81 PHE A CA 1
ATOM 648 C C . PHE A 1 81 ? -12.461 3.005 9.351 1.00 94.31 81 PHE A C 1
ATOM 650 O O . PHE A 1 81 ? -11.968 2.299 8.470 1.00 94.31 81 PHE A O 1
ATOM 657 N N . MET A 1 82 ? -11.975 3.034 10.593 1.00 95.06 82 MET A N 1
ATOM 658 C CA . MET A 1 82 ? -10.791 2.270 10.974 1.00 95.06 82 MET A CA 1
ATOM 659 C C . MET A 1 82 ? -11.041 0.761 10.931 1.00 95.06 82 MET A C 1
ATOM 661 O O . MET A 1 82 ? -10.185 0.036 10.442 1.00 95.06 82 MET A O 1
ATOM 665 N N . ALA A 1 83 ? -12.227 0.283 11.310 1.00 92.06 83 ALA A N 1
ATOM 666 C CA . ALA A 1 83 ? -12.583 -1.133 11.210 1.00 92.06 83 ALA A CA 1
ATOM 667 C C . ALA A 1 83 ? -12.552 -1.655 9.761 1.00 92.06 83 ALA A C 1
ATOM 669 O O . ALA A 1 83 ? -12.181 -2.798 9.514 1.00 92.06 83 ALA A O 1
ATOM 670 N N . THR A 1 84 ? -12.909 -0.816 8.783 1.00 92.19 84 THR A N 1
ATOM 671 C CA . THR A 1 84 ? -12.932 -1.206 7.362 1.00 92.19 84 THR A CA 1
ATOM 672 C C . THR A 1 84 ? -11.594 -0.983 6.656 1.00 92.19 84 THR A C 1
ATOM 674 O O . THR A 1 84 ? -11.222 -1.760 5.771 1.00 92.19 84 THR A O 1
ATOM 677 N N . THR A 1 85 ? -10.863 0.067 7.034 1.00 95.00 85 THR A N 1
ATOM 678 C CA . THR A 1 85 ? -9.644 0.518 6.341 1.00 95.00 85 THR A CA 1
ATOM 679 C C . THR A 1 85 ? -8.361 0.071 7.038 1.00 95.00 85 THR A C 1
ATOM 681 O O . THR A 1 85 ? -7.369 -0.210 6.364 1.00 95.00 85 THR A O 1
ATOM 684 N N . CYS A 1 86 ? -8.371 0.012 8.367 1.00 95.94 86 CYS A N 1
ATOM 685 C CA . CYS A 1 86 ? -7.204 -0.183 9.227 1.00 95.94 86 CYS A CA 1
ATOM 686 C C . CYS A 1 86 ? -7.465 -1.177 10.387 1.00 95.94 86 CYS A C 1
ATOM 688 O O . CYS A 1 86 ? -7.234 -0.831 11.553 1.00 95.94 86 CYS A O 1
ATOM 690 N N . PRO A 1 87 ? -7.992 -2.385 10.106 1.00 93.50 87 PRO A N 1
ATOM 691 C CA . PRO A 1 87 ? -8.384 -3.335 11.145 1.00 93.50 87 PRO A CA 1
ATOM 692 C C . PRO A 1 87 ? -7.201 -3.849 11.977 1.00 93.50 87 PRO A C 1
ATOM 694 O O . PRO A 1 87 ? -7.367 -4.086 13.171 1.00 93.50 87 PRO A O 1
ATOM 697 N N . GLU A 1 88 ? -6.004 -3.991 11.395 1.00 93.31 88 GLU A N 1
ATOM 698 C CA . GLU A 1 88 ? -4.832 -4.478 12.138 1.00 93.31 88 GLU A CA 1
ATOM 699 C C . GLU A 1 88 ? -4.299 -3.401 13.076 1.00 93.31 88 GLU A C 1
ATOM 701 O O . GLU A 1 88 ? -4.035 -3.677 14.244 1.00 93.31 88 GLU A O 1
ATOM 706 N N . SER A 1 89 ? -4.210 -2.157 12.595 1.00 94.19 89 SER A N 1
ATOM 707 C CA . SER A 1 89 ? -3.730 -1.025 13.400 1.00 94.19 89 SER A CA 1
ATOM 708 C C . SER A 1 89 ? -4.591 -0.739 14.638 1.00 94.19 89 SER A C 1
ATOM 710 O O . SER A 1 89 ? -4.106 -0.125 15.587 1.00 94.19 89 SER A O 1
ATOM 712 N N . CYS A 1 90 ? -5.858 -1.156 14.638 1.00 93.31 90 CYS A N 1
ATOM 713 C CA . CYS A 1 90 ? -6.779 -0.954 15.756 1.00 93.31 90 CYS A CA 1
ATOM 714 C C . CYS A 1 90 ? -7.085 -2.224 16.553 1.00 93.31 90 CYS A C 1
ATOM 716 O O . CYS A 1 90 ? -7.872 -2.155 17.494 1.00 93.31 90 CYS A O 1
ATOM 718 N N . LYS A 1 91 ? -6.468 -3.362 16.218 1.00 88.19 91 LYS A N 1
ATOM 719 C CA . LYS A 1 91 ? -6.762 -4.661 16.836 1.00 88.19 91 LYS A CA 1
ATOM 720 C C . LYS A 1 91 ? -6.673 -4.616 18.365 1.00 88.19 91 LYS A C 1
ATOM 722 O O . LYS A 1 91 ? -7.629 -4.970 19.044 1.00 88.19 91 LYS A O 1
ATOM 727 N N . ASP A 1 92 ? -5.593 -4.052 18.897 1.00 82.12 92 ASP A N 1
ATOM 728 C CA . ASP A 1 92 ? -5.360 -3.971 20.347 1.00 82.12 92 ASP A CA 1
ATOM 729 C C . ASP A 1 92 ? -6.282 -2.963 21.062 1.00 82.12 92 ASP A C 1
ATOM 731 O O . ASP A 1 92 ? -6.293 -2.888 22.286 1.00 82.12 92 ASP A O 1
ATOM 735 N N . LYS A 1 93 ? -7.044 -2.153 20.313 1.00 75.44 93 LYS A N 1
ATOM 736 C CA . LYS A 1 93 ? -8.009 -1.185 20.860 1.00 75.44 93 LYS A CA 1
ATOM 737 C C . LYS A 1 93 ? -9.418 -1.760 20.992 1.00 75.44 93 LYS A C 1
ATOM 739 O O . LYS A 1 93 ? -10.228 -1.149 21.676 1.00 75.44 93 LYS A O 1
ATOM 744 N N . TYR A 1 94 ? -9.706 -2.884 20.332 1.00 66.75 94 TYR A N 1
ATOM 745 C CA . TYR A 1 94 ? -11.025 -3.525 20.348 1.00 66.75 94 TYR A CA 1
ATOM 746 C C . TYR A 1 94 ? -11.109 -4.720 21.308 1.00 66.75 94 TYR A C 1
ATOM 748 O O . TYR A 1 94 ? -12.208 -5.084 21.713 1.00 66.75 94 TYR A O 1
ATOM 756 N N . GLU A 1 95 ? -9.978 -5.310 21.706 1.00 62.22 95 GLU A N 1
ATOM 757 C CA . GLU A 1 95 ? -9.948 -6.427 22.670 1.00 62.22 95 GLU A CA 1
ATOM 758 C C . GLU A 1 95 ? -10.279 -5.996 24.111 1.00 62.22 95 GLU A C 1
ATOM 760 O O . GLU A 1 95 ? -10.645 -6.833 24.930 1.00 62.22 95 GLU A O 1
ATOM 765 N N . ASP A 1 96 ? -10.215 -4.697 24.415 1.00 56.00 96 ASP A N 1
ATOM 766 C CA . ASP A 1 96 ? -10.568 -4.140 25.732 1.00 56.00 96 ASP A CA 1
ATOM 767 C C . ASP A 1 96 ? -12.095 -4.043 25.952 1.00 56.00 96 ASP A C 1
ATOM 769 O O . ASP A 1 96 ? -12.563 -3.769 27.049 1.00 56.00 96 ASP A O 1
ATOM 773 N N . GLU A 1 97 ? 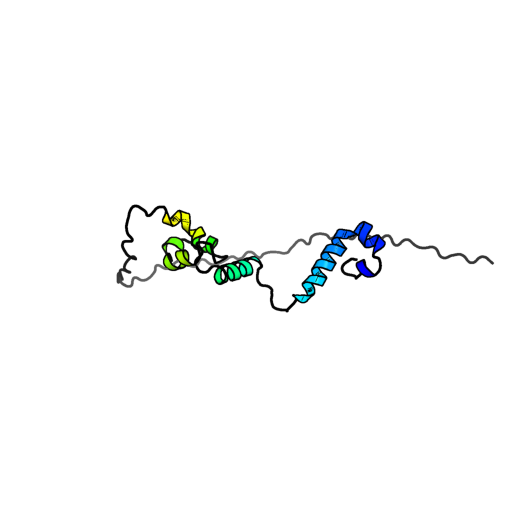-12.902 -4.287 24.913 1.00 60.72 97 GLU A N 1
ATOM 774 C CA . GLU A 1 97 ? -14.329 -3.935 24.885 1.00 60.72 97 GLU A CA 1
ATOM 775 C C . GLU A 1 97 ? -15.270 -5.150 24.887 1.00 60.72 97 GLU A C 1
ATOM 777 O O . GLU A 1 97 ? -16.391 -5.090 24.380 1.00 60.72 97 GLU A O 1
ATOM 782 N N . LYS A 1 98 ? -14.837 -6.279 25.465 1.00 48.34 98 LYS A N 1
ATOM 783 C CA . LYS A 1 98 ? -15.744 -7.410 25.731 1.00 48.34 98 LYS A CA 1
ATOM 784 C C . LYS A 1 98 ? -16.637 -7.234 26.965 1.00 48.34 98 LYS A C 1
ATOM 786 O O . LYS A 1 98 ? -17.496 -8.088 27.168 1.00 48.34 98 LYS A O 1
ATOM 791 N N . ASP A 1 99 ? -16.520 -6.130 27.707 1.00 50.16 99 ASP A N 1
ATOM 792 C CA . ASP A 1 99 ? -17.285 -5.910 28.945 1.00 50.16 99 ASP A CA 1
ATOM 793 C C . ASP A 1 99 ? -18.221 -4.681 28.974 1.00 50.16 99 ASP A C 1
ATOM 795 O O . ASP A 1 99 ? -18.843 -4.442 30.006 1.00 50.16 99 ASP A O 1
ATOM 799 N N . GLU A 1 100 ? -18.447 -3.930 27.883 1.00 51.03 100 GLU A N 1
ATOM 800 C CA . GLU A 1 100 ? -19.563 -2.957 27.878 1.00 51.03 100 GLU A CA 1
ATOM 801 C C . GLU A 1 100 ? -20.034 -2.521 26.471 1.00 51.03 100 GLU A C 1
ATOM 803 O O . GLU A 1 100 ? -19.210 -2.229 25.606 1.00 51.03 100 GLU A O 1
ATOM 808 N N . PRO A 1 101 ? -21.357 -2.454 26.209 1.00 46.53 101 PRO A N 1
ATOM 809 C CA . PRO A 1 101 ? -21.917 -2.038 24.922 1.00 46.53 101 PRO A CA 1
ATOM 810 C C . PRO A 1 101 ? -21.718 -0.533 24.632 1.00 46.53 101 PRO A C 1
ATOM 812 O O . PRO A 1 101 ? -21.653 0.278 25.554 1.00 46.53 101 PRO A O 1
ATOM 815 N N . PRO A 1 102 ? -21.710 -0.109 23.347 1.00 55.88 102 PRO A N 1
ATOM 816 C CA . PRO A 1 102 ? -21.385 1.261 22.947 1.00 55.88 102 PRO A CA 1
ATOM 817 C C . PRO A 1 102 ? -22.479 2.255 23.364 1.00 55.88 102 PRO A C 1
ATOM 819 O O . PRO A 1 102 ? -23.437 2.530 22.630 1.00 55.88 102 PRO A O 1
ATOM 822 N N . SER A 1 103 ? -22.334 2.842 24.549 1.00 47.56 103 SER A N 1
ATOM 823 C CA . SER A 1 103 ? -23.234 3.865 25.067 1.00 47.56 103 SER A CA 1
ATOM 824 C C . SER A 1 103 ? -22.888 5.254 24.508 1.00 47.56 103 SER A C 1
ATOM 826 O O . SER A 1 103 ? -22.343 6.113 25.181 1.00 47.56 103 SER A O 1
ATOM 828 N N . LYS A 1 104 ? -23.339 5.481 23.265 1.00 51.66 104 LYS A N 1
ATOM 829 C CA . LYS A 1 104 ? -23.624 6.786 22.622 1.00 51.66 104 LYS A CA 1
ATOM 830 C C . LYS A 1 104 ? -22.430 7.748 22.394 1.00 51.66 104 LYS A C 1
ATOM 832 O O . LYS A 1 104 ? -21.588 7.951 23.258 1.00 51.66 104 LYS A O 1
ATOM 837 N N . PRO A 1 105 ? -22.389 8.463 21.250 1.00 54.25 105 PRO A N 1
ATOM 838 C CA . PRO A 1 105 ? -21.520 9.633 21.125 1.00 54.25 105 PRO A CA 1
ATOM 839 C C . PRO A 1 105 ? -21.944 10.696 22.157 1.00 54.25 105 PRO A C 1
ATOM 841 O O . PRO A 1 105 ? -23.150 10.834 22.401 1.00 54.25 105 PRO A O 1
ATOM 844 N N . PRO A 1 106 ? -21.014 11.474 22.748 1.00 49.38 106 PRO A N 1
ATOM 845 C CA . PRO A 1 106 ? -21.398 12.554 23.642 1.00 49.38 106 PRO A CA 1
ATOM 846 C C . PRO A 1 106 ? -22.291 13.524 22.868 1.00 49.38 106 PRO A C 1
ATOM 848 O O . PRO A 1 106 ? -21.883 14.126 21.870 1.00 49.38 106 PRO A O 1
ATOM 851 N N . ALA A 1 107 ? -23.540 13.650 23.317 1.00 46.56 107 ALA A N 1
ATOM 852 C CA . ALA A 1 107 ? -24.425 14.698 22.856 1.00 46.56 107 ALA A CA 1
ATOM 853 C C . ALA A 1 107 ? -23.697 16.028 23.069 1.00 46.56 107 ALA A C 1
ATOM 855 O O . ALA A 1 107 ? -23.276 16.339 24.181 1.00 46.56 107 ALA A O 1
ATOM 856 N N . ARG A 1 108 ? -23.517 16.801 21.994 1.00 54.38 108 ARG A N 1
ATOM 857 C CA . ARG A 1 108 ? -23.020 18.176 22.066 1.00 54.38 108 ARG A CA 1
ATOM 858 C C . ARG A 1 108 ? -24.009 18.972 22.920 1.00 54.38 108 ARG A C 1
ATOM 860 O O . ARG A 1 108 ? -25.014 19.465 22.410 1.00 54.38 108 ARG A O 1
ATOM 867 N N . THR A 1 109 ? -23.759 19.082 24.219 1.00 46.62 109 THR A N 1
ATOM 868 C CA . THR A 1 109 ? -24.465 20.024 25.078 1.00 46.62 109 THR A CA 1
ATOM 869 C C . THR A 1 109 ? -24.048 21.422 24.646 1.00 46.62 109 THR A C 1
ATOM 871 O O . THR A 1 109 ? -22.945 21.892 24.917 1.00 46.62 109 THR A O 1
ATOM 874 N N . ALA A 1 110 ? -24.936 22.092 23.915 1.00 54.94 110 ALA A N 1
ATOM 875 C CA . ALA A 1 110 ? -24.838 23.517 23.663 1.00 54.94 110 ALA A CA 1
ATOM 876 C C . ALA A 1 110 ? -25.108 24.260 24.980 1.00 54.94 110 ALA A C 1
ATOM 878 O O . ALA A 1 110 ? -26.224 24.707 25.241 1.00 54.94 110 ALA A O 1
ATOM 879 N N . HIS A 1 111 ? -24.088 24.389 25.828 1.00 50.50 111 HIS A N 1
ATOM 880 C CA . HIS A 1 111 ? -24.129 25.354 26.917 1.00 50.50 111 HIS A CA 1
ATOM 881 C C . HIS A 1 111 ? -23.884 26.741 26.325 1.00 50.50 111 HIS A C 1
ATOM 883 O O . HIS A 1 111 ? -22.763 27.147 26.029 1.00 50.50 111 HIS A O 1
ATOM 889 N N . ARG A 1 112 ? -24.988 27.453 26.109 1.00 52.75 112 ARG A N 1
ATOM 890 C CA . ARG A 1 112 ? -25.028 28.890 25.855 1.00 52.75 112 ARG A CA 1
ATOM 891 C C . ARG A 1 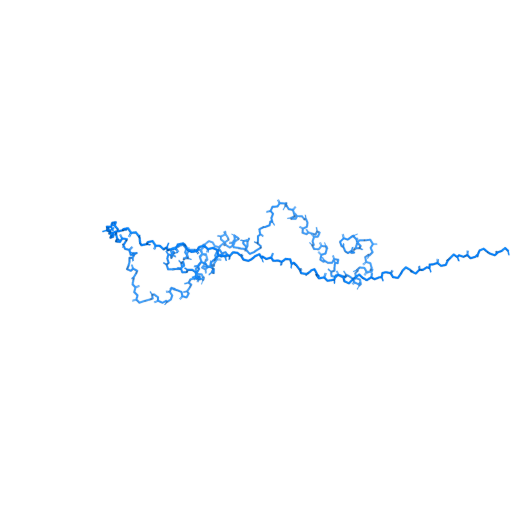112 ? -24.502 29.602 27.103 1.00 52.75 112 ARG A C 1
ATOM 893 O O . ARG A 1 112 ? -25.229 29.729 28.081 1.00 52.75 112 ARG A O 1
ATOM 900 N N . ALA A 1 113 ? -23.246 30.035 27.062 1.00 48.81 113 ALA A N 1
ATOM 901 C CA . ALA A 1 113 ? -22.642 30.897 28.071 1.00 48.81 113 ALA A CA 1
ATOM 902 C C . ALA A 1 113 ? -22.374 32.281 27.472 1.00 48.81 113 ALA A C 1
ATOM 904 O O . ALA A 1 113 ? -21.969 32.427 26.320 1.00 48.81 113 ALA A O 1
ATOM 905 N N . LEU A 1 114 ? -22.713 33.280 28.274 1.00 49.78 114 LEU A N 1
ATOM 906 C CA . LEU A 1 114 ? -22.820 34.694 27.961 1.00 49.78 114 LEU A CA 1
ATOM 907 C C . LEU A 1 114 ? -21.461 35.316 27.618 1.00 49.78 114 LEU A C 1
ATOM 909 O O . LEU A 1 114 ? -20.424 34.904 28.130 1.00 49.78 114 LEU A O 1
ATOM 913 N N . ALA A 1 115 ? -21.503 36.339 26.767 1.00 50.09 115 ALA A N 1
ATOM 914 C CA . ALA A 1 115 ? -20.364 37.168 26.413 1.00 50.09 115 ALA A CA 1
ATOM 915 C C . ALA A 1 115 ? -19.746 37.820 27.663 1.00 50.09 115 ALA A C 1
ATOM 917 O O . ALA A 1 115 ? -20.375 38.655 28.311 1.00 50.09 115 ALA A O 1
ATOM 918 N N . GLY A 1 116 ? -18.502 37.452 27.965 1.00 50.91 116 GLY A N 1
ATOM 919 C CA . GLY A 1 116 ? -17.591 38.218 28.811 1.00 50.91 116 GLY A CA 1
ATOM 920 C C . GLY A 1 116 ? -16.409 38.706 27.961 1.00 50.91 116 GLY A C 1
ATOM 921 O O . GLY A 1 116 ? -15.930 37.939 27.122 1.00 50.91 116 GLY A O 1
ATOM 922 N N . PRO A 1 117 ? -15.953 39.962 28.110 1.00 63.09 117 PRO A N 1
ATOM 923 C CA . PRO A 1 117 ? -14.807 40.473 27.363 1.00 63.09 117 PRO A CA 1
ATOM 924 C C . PRO A 1 117 ? -13.489 39.815 27.825 1.00 63.09 117 PRO A C 1
ATOM 926 O O . PRO A 1 117 ? -13.339 39.521 29.014 1.00 63.09 117 PRO A O 1
ATOM 929 N N . PRO A 1 118 ? -12.519 39.585 26.918 1.00 58.78 118 PRO A N 1
ATOM 930 C CA . PRO A 1 118 ? -11.241 38.973 27.269 1.00 58.78 118 PRO A CA 1
ATO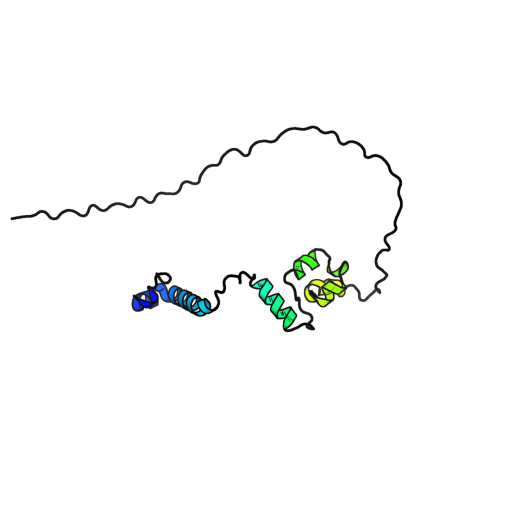M 931 C C . PRO A 1 118 ? -10.323 39.955 28.025 1.00 58.78 118 PRO A C 1
ATOM 933 O O . PRO A 1 118 ? -10.295 41.143 27.692 1.00 58.78 118 PRO A O 1
ATOM 936 N N . PRO A 1 119 ? -9.524 39.488 29.004 1.00 56.59 119 PRO A N 1
ATOM 937 C CA . PRO A 1 119 ? -8.474 40.298 29.607 1.00 56.59 119 PRO A CA 1
ATOM 938 C C . PRO A 1 119 ? -7.328 40.522 28.611 1.00 56.59 119 PRO A C 1
ATOM 940 O O . PRO A 1 119 ? -6.822 39.586 27.990 1.00 56.59 119 PRO A O 1
ATOM 943 N N . GLY A 1 120 ? -6.926 41.787 28.471 1.00 48.22 120 GLY A N 1
ATOM 944 C CA . GLY A 1 120 ? -5.803 42.210 27.643 1.00 48.22 120 GLY A CA 1
ATOM 945 C C . GLY A 1 120 ? -4.484 41.632 28.148 1.00 48.22 120 GLY A C 1
ATOM 946 O O . GLY A 1 120 ? -4.083 41.874 29.286 1.00 48.22 120 GLY A O 1
ATOM 947 N N . HIS A 1 121 ? -3.799 40.890 27.279 1.00 52.31 121 HIS A N 1
ATOM 948 C CA . HIS A 1 121 ? -2.398 40.552 27.470 1.00 52.31 121 HIS A CA 1
ATOM 949 C C . HIS A 1 121 ? -1.540 41.675 26.881 1.00 52.31 121 HIS A C 1
ATOM 951 O O . HIS A 1 121 ? -1.739 42.121 25.753 1.00 52.31 121 HIS A O 1
ATOM 957 N N . ARG A 1 122 ? -0.622 42.155 27.710 1.00 44.69 122 ARG A N 1
ATOM 958 C CA . ARG A 1 122 ? 0.284 43.277 27.495 1.00 44.69 122 ARG A CA 1
ATOM 959 C C . ARG A 1 122 ? 1.307 42.938 26.402 1.00 44.69 122 ARG A C 1
ATOM 961 O O . ARG A 1 122 ? 2.004 41.931 26.493 1.00 44.69 122 ARG A O 1
ATOM 968 N N . GLU A 1 123 ? 1.371 43.783 25.378 1.00 49.19 123 GLU A N 1
ATOM 969 C CA . GLU A 1 123 ? 2.389 43.765 24.326 1.00 49.19 123 GLU A CA 1
ATOM 970 C C . GLU A 1 123 ? 3.667 44.429 24.857 1.00 49.19 123 GLU A C 1
ATOM 972 O O . GLU A 1 123 ? 3.760 45.653 24.911 1.00 49.19 123 GLU A O 1
ATOM 977 N N . ASP A 1 124 ? 4.661 43.631 25.239 1.00 52.44 124 ASP A N 1
ATOM 978 C CA . ASP A 1 124 ? 6.044 44.095 25.352 1.00 52.44 124 ASP A CA 1
ATOM 979 C C . ASP A 1 124 ? 6.816 43.517 24.161 1.00 52.44 124 ASP A C 1
ATOM 981 O O . ASP A 1 124 ? 7.169 42.338 24.105 1.00 52.44 124 ASP A O 1
ATOM 985 N N . GLY A 1 125 ? 6.993 44.360 23.144 1.00 47.47 125 GLY A N 1
ATOM 986 C CA . GLY A 1 125 ? 7.728 44.022 21.939 1.00 47.47 125 GLY A CA 1
ATOM 987 C C . GLY A 1 125 ? 9.235 43.871 22.155 1.00 47.47 125 GLY A C 1
ATOM 988 O O . GLY A 1 125 ? 9.791 44.243 23.187 1.00 47.47 125 GLY A O 1
ATOM 989 N N . ARG A 1 126 ? 9.894 43.466 21.055 1.00 46.88 126 ARG A N 1
ATOM 990 C CA . ARG A 1 126 ? 11.353 43.505 20.827 1.00 46.88 126 ARG A CA 1
ATOM 991 C C . ARG A 1 126 ? 12.075 42.363 21.579 1.00 46.88 126 ARG A C 1
ATOM 993 O O . ARG A 1 126 ? 12.097 42.313 22.796 1.00 46.88 126 ARG A O 1
ATOM 1000 N N . HIS A 1 127 ? 12.737 41.402 20.940 1.00 50.03 127 HIS A N 1
ATOM 1001 C CA . HIS A 1 127 ? 13.844 41.579 20.007 1.00 50.03 127 HIS A CA 1
ATOM 1002 C C . HIS A 1 127 ? 14.097 40.287 19.214 1.00 50.03 127 HIS A C 1
ATOM 1004 O O . HIS A 1 127 ? 14.203 39.200 19.773 1.00 50.03 127 HIS A O 1
ATOM 1010 N N . HIS A 1 128 ? 14.300 40.449 17.911 1.00 53.00 128 HIS A N 1
ATOM 1011 C CA . HIS A 1 128 ? 15.008 39.510 17.048 1.00 53.00 128 HIS A CA 1
ATOM 1012 C C . HIS A 1 128 ? 16.517 39.650 17.323 1.00 53.00 128 HIS A C 1
ATOM 1014 O O . HIS A 1 128 ? 17.023 40.775 17.271 1.00 53.00 128 HIS A O 1
ATOM 1020 N N . PRO A 1 129 ? 17.277 38.559 17.490 1.00 54.69 129 PRO A N 1
ATOM 1021 C CA . PRO A 1 129 ? 18.669 38.549 17.084 1.00 54.69 129 PRO A CA 1
ATOM 1022 C C . PRO A 1 129 ? 18.835 37.706 15.819 1.00 54.69 129 PRO A C 1
ATOM 1024 O O . PRO A 1 129 ? 18.468 36.540 15.718 1.00 54.69 129 PRO A O 1
ATOM 1027 N N . ARG A 1 130 ? 19.354 38.408 14.819 1.00 46.75 130 ARG A N 1
ATOM 1028 C CA . ARG A 1 130 ? 19.859 37.979 13.518 1.00 46.75 130 ARG A CA 1
ATOM 1029 C C . ARG A 1 130 ? 20.582 36.627 13.592 1.00 46.75 130 ARG A C 1
ATOM 1031 O O . ARG A 1 130 ? 21.538 36.487 14.347 1.00 46.75 130 ARG A O 1
ATOM 1038 N N . CYS A 1 131 ? 20.214 35.690 12.718 1.00 41.31 131 CYS A N 1
ATOM 1039 C CA . CYS A 1 131 ? 21.129 34.623 12.319 1.00 41.31 131 CYS A CA 1
ATOM 1040 C C . CYS A 1 131 ? 22.247 35.262 11.484 1.00 41.31 131 CYS A C 1
ATOM 1042 O O . CYS A 1 131 ? 22.055 35.639 10.329 1.00 41.31 131 CYS A O 1
ATOM 1044 N N . ILE A 1 132 ? 23.387 35.477 12.130 1.00 51.53 132 ILE A N 1
ATOM 1045 C CA . ILE A 1 132 ? 24.634 35.934 11.525 1.00 51.53 132 ILE A CA 1
ATOM 1046 C C . ILE A 1 132 ? 25.317 34.752 10.830 1.00 51.53 132 ILE A C 1
ATOM 1048 O O . ILE A 1 132 ? 25.349 33.644 11.350 1.00 51.53 132 ILE A O 1
ATOM 1052 N N . ALA A 1 133 ? 25.810 35.060 9.634 1.00 44.44 133 ALA A N 1
ATOM 1053 C CA . ALA A 1 133 ? 26.717 34.352 8.737 1.00 44.44 133 ALA A CA 1
ATOM 1054 C C . ALA A 1 133 ? 27.386 33.027 9.179 1.00 44.44 133 ALA A C 1
ATOM 1056 O O . ALA A 1 133 ? 27.939 32.881 10.264 1.00 44.44 133 ALA A O 1
ATOM 1057 N N . SER A 1 134 ? 27.432 32.129 8.189 1.00 46.34 134 SER A N 1
ATOM 1058 C CA . SER A 1 134 ? 28.245 30.922 8.003 1.00 46.34 134 SER A CA 1
ATOM 1059 C C . SER A 1 134 ? 29.656 30.928 8.610 1.00 46.34 134 SER A C 1
ATOM 1061 O O . SER A 1 134 ? 30.327 31.958 8.645 1.00 46.34 134 SER A O 1
ATOM 1063 N N . PRO A 1 135 ? 30.222 29.722 8.791 1.00 54.22 135 PRO A N 1
ATOM 1064 C CA . PRO A 1 135 ? 31.484 29.441 8.112 1.00 54.22 135 PRO A CA 1
ATOM 1065 C C . PRO A 1 135 ? 31.382 28.245 7.161 1.00 54.22 135 PRO A C 1
ATOM 1067 O O . PRO A 1 135 ? 30.983 27.134 7.503 1.00 54.22 135 PRO A O 1
ATOM 1070 N N . THR A 1 136 ? 31.780 28.515 5.923 1.00 52.34 136 THR A N 1
ATOM 1071 C CA . THR A 1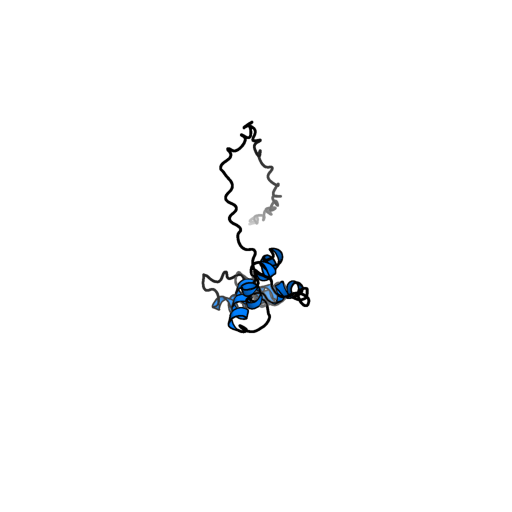 136 ? 31.990 27.564 4.835 1.00 52.34 136 THR A CA 1
ATOM 1072 C C . THR A 1 136 ? 33.014 26.496 5.218 1.00 52.34 136 THR A C 1
ATOM 1074 O O . THR A 1 136 ? 34.126 26.813 5.638 1.00 52.34 136 THR A O 1
ATOM 1077 N N . SER A 1 137 ? 32.660 25.231 4.999 1.00 54.06 137 SER A N 1
ATOM 1078 C CA . SER A 1 137 ? 33.565 24.087 5.121 1.00 54.06 137 SER A CA 1
ATOM 1079 C C . SER A 1 137 ? 34.695 24.161 4.069 1.00 54.06 137 SER A C 1
ATOM 1081 O O . SER A 1 137 ? 34.401 24.400 2.892 1.00 54.06 137 SER A O 1
ATOM 1083 N N . PRO A 1 138 ? 35.981 23.951 4.417 1.00 55.12 138 PRO A N 1
ATOM 1084 C CA . PRO A 1 138 ? 37.066 23.991 3.442 1.00 55.12 138 PRO A CA 1
ATOM 1085 C C . PRO A 1 138 ? 37.074 22.732 2.564 1.00 55.12 138 PRO A C 1
ATOM 1087 O O . PRO A 1 138 ? 37.434 21.637 3.002 1.00 55.12 138 PRO A O 1
ATOM 1090 N N . GLN A 1 139 ? 36.758 22.890 1.277 1.00 50.91 139 GLN A N 1
ATOM 1091 C CA . GLN A 1 139 ? 37.065 21.872 0.275 1.00 50.91 139 GLN A CA 1
ATOM 1092 C C . GLN A 1 139 ? 38.588 21.728 0.126 1.00 50.91 139 GLN A C 1
ATOM 1094 O O . GLN A 1 139 ? 39.276 22.622 -0.372 1.00 50.91 139 GLN A O 1
ATOM 1099 N N . LYS A 1 140 ? 39.130 20.566 0.510 1.00 52.94 140 LYS A N 1
ATOM 1100 C CA . LYS A 1 140 ? 40.505 20.165 0.184 1.00 52.94 140 LYS A CA 1
ATOM 1101 C C . LYS A 1 140 ? 40.652 20.034 -1.337 1.00 52.94 140 LYS A C 1
ATOM 1103 O O . LYS A 1 140 ? 40.318 19.005 -1.924 1.00 52.94 140 LYS A O 1
ATOM 1108 N N . LYS A 1 141 ? 41.204 21.066 -1.982 1.00 51.81 141 LYS A N 1
ATOM 1109 C CA . LYS A 1 141 ? 41.680 21.012 -3.371 1.00 51.81 141 LYS A CA 1
ATOM 1110 C C . LYS A 1 141 ? 42.824 19.994 -3.469 1.00 51.81 141 LYS A C 1
ATOM 1112 O O . LYS A 1 141 ? 43.957 20.283 -3.088 1.00 51.81 141 LYS A O 1
ATOM 1117 N N . LYS A 1 142 ? 42.552 18.796 -3.998 1.00 51.44 142 LYS A N 1
ATOM 1118 C CA . LYS A 1 142 ? 43.606 17.868 -4.437 1.00 51.44 142 LYS A CA 1
ATOM 1119 C C . LYS A 1 142 ? 44.365 18.527 -5.595 1.00 51.44 142 LYS A C 1
ATOM 1121 O O . LYS A 1 142 ? 43.855 18.614 -6.709 1.00 51.44 142 LYS A O 1
ATOM 1126 N N . LYS A 1 143 ? 45.585 19.010 -5.333 1.00 47.50 143 LYS A N 1
ATOM 1127 C CA . LYS A 1 143 ? 46.531 19.448 -6.370 1.00 47.50 143 LYS A CA 1
ATOM 1128 C C . LYS A 1 143 ? 46.792 18.274 -7.322 1.00 47.50 143 LYS A C 1
ATOM 1130 O O . LYS A 1 143 ? 47.490 17.326 -6.970 1.00 47.50 143 LYS A O 1
ATOM 1135 N N . ARG A 1 144 ? 46.263 18.346 -8.545 1.00 53.06 144 ARG A N 1
ATOM 1136 C CA . ARG A 1 144 ? 46.762 17.559 -9.680 1.00 53.06 144 ARG A CA 1
ATOM 1137 C C . ARG A 1 144 ? 48.217 17.977 -9.928 1.00 53.06 144 ARG A C 1
ATOM 1139 O O . ARG A 1 144 ? 48.465 19.076 -10.416 1.00 53.06 144 ARG A O 1
ATOM 1146 N N . LYS A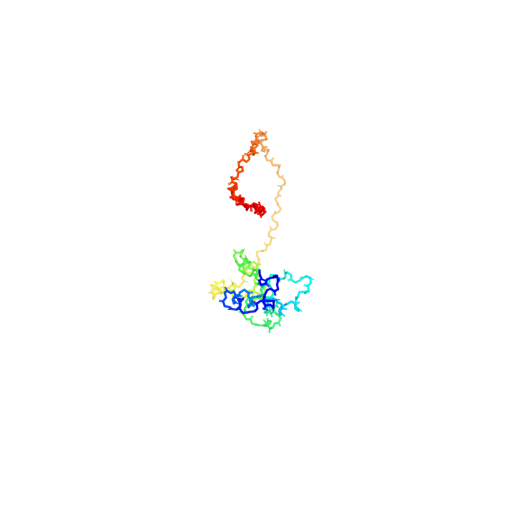 1 145 ? 49.180 17.112 -9.595 1.00 48.75 145 LYS A N 1
ATOM 1147 C CA . LYS A 1 145 ? 50.559 17.215 -10.095 1.00 48.75 145 LYS A CA 1
ATOM 1148 C C . LYS A 1 145 ? 50.513 17.048 -11.618 1.00 48.75 145 LYS A C 1
ATOM 1150 O O . LYS A 1 145 ? 50.300 15.949 -12.122 1.00 48.75 145 LYS A O 1
ATOM 1155 N N . LYS A 1 146 ? 50.685 18.150 -12.347 1.00 50.28 146 LYS A N 1
ATOM 1156 C CA . LYS A 1 146 ? 50.917 18.159 -13.793 1.00 50.28 146 LYS A CA 1
ATOM 1157 C C . LYS A 1 146 ? 52.338 17.623 -14.007 1.00 50.28 146 LYS A C 1
ATOM 1159 O O . LYS A 1 146 ? 53.312 18.325 -13.756 1.00 50.28 146 LYS A O 1
ATOM 1164 N N . LYS A 1 147 ? 52.460 16.341 -14.357 1.00 49.91 147 LYS A N 1
ATOM 1165 C CA . LYS A 1 147 ? 53.730 15.716 -14.748 1.00 49.91 147 LYS A CA 1
ATOM 1166 C C . LYS A 1 147 ? 54.144 16.368 -16.074 1.00 49.91 147 LYS A C 1
ATOM 1168 O O . LYS A 1 147 ? 53.478 16.150 -17.082 1.00 49.91 147 LYS A O 1
ATOM 1173 N N . LYS A 1 148 ? 55.171 17.229 -16.051 1.00 49.12 148 LYS A N 1
ATOM 1174 C CA . LYS A 1 148 ? 55.867 17.707 -17.257 1.00 49.12 148 LYS A CA 1
ATOM 1175 C C . LYS A 1 148 ? 56.327 16.461 -18.018 1.00 49.12 148 LYS A C 1
ATOM 1177 O O . LYS A 1 148 ? 57.146 15.704 -17.504 1.00 49.12 148 LYS A O 1
ATOM 1182 N N . LYS A 1 149 ? 55.739 16.209 -19.185 1.00 49.16 149 LYS A N 1
ATOM 1183 C CA . LYS A 1 149 ? 56.261 15.250 -20.158 1.00 49.16 149 LYS A CA 1
ATOM 1184 C C . LYS A 1 149 ? 57.323 16.028 -20.934 1.00 49.16 149 LYS A C 1
ATOM 1186 O O . LYS A 1 149 ? 57.000 17.086 -21.464 1.00 49.16 149 LYS A O 1
ATOM 1191 N N . GLY A 1 150 ? 58.575 15.587 -20.844 1.00 46.47 150 GLY A N 1
ATOM 1192 C CA . GLY A 1 150 ? 59.685 16.195 -21.568 1.00 46.47 150 GLY A CA 1
ATOM 1193 C C . GLY A 1 150 ? 59.442 16.140 -23.072 1.00 46.47 150 GLY A C 1
ATOM 1194 O O . GLY A 1 150 ? 58.874 15.168 -23.573 1.00 46.47 150 GLY A O 1
ATOM 1195 N N . GLU A 1 151 ? 59.842 17.208 -23.751 1.00 52.31 151 GLU A N 1
ATOM 1196 C CA . GLU A 1 151 ? 60.084 17.216 -25.189 1.00 52.31 151 GLU A CA 1
ATOM 1197 C C . GLU A 1 151 ? 61.212 16.225 -25.522 1.00 52.31 151 GLU A C 1
ATOM 1199 O O . GLU A 1 151 ? 62.160 16.099 -24.736 1.00 52.31 151 GLU A O 1
ATOM 1204 N N . PRO A 1 152 ? 61.137 15.509 -26.653 1.00 58.56 152 PRO A N 1
ATOM 1205 C CA . PRO A 1 152 ? 62.301 14.849 -27.216 1.00 58.56 152 PRO A CA 1
ATOM 1206 C C . PRO A 1 152 ? 63.229 15.915 -27.808 1.00 58.56 152 PRO A C 1
ATOM 1208 O O . PRO A 1 152 ? 62.794 16.769 -28.578 1.00 58.56 152 PRO A O 1
ATOM 1211 N N . LYS A 1 153 ? 64.508 15.867 -27.428 1.00 51.66 153 LYS A N 1
ATOM 1212 C CA . LYS A 1 153 ? 65.564 16.555 -28.168 1.00 51.66 153 LYS A CA 1
ATOM 1213 C C . LYS A 1 153 ? 65.665 15.904 -29.544 1.00 51.66 153 LYS A C 1
ATOM 1215 O O . LYS A 1 153 ? 65.794 14.684 -29.625 1.00 51.66 153 LYS A O 1
ATOM 1220 N N . GLU A 1 154 ? 65.597 16.724 -30.585 1.00 48.41 154 GLU A N 1
ATOM 1221 C CA . GLU A 1 154 ? 66.244 16.407 -31.850 1.00 48.41 154 GLU A CA 1
ATOM 1222 C C . GLU A 1 154 ? 67.743 16.238 -31.600 1.00 48.41 154 GLU A C 1
ATOM 1224 O O . GLU A 1 154 ? 68.368 17.089 -30.963 1.00 48.41 154 GLU A O 1
ATOM 1229 N N . GLU A 1 155 ? 68.303 15.145 -32.102 1.00 51.84 155 GLU A N 1
ATOM 1230 C CA . GLU A 1 155 ? 69.723 15.054 -32.406 1.00 51.84 155 GLU A CA 1
ATOM 1231 C C . GLU A 1 155 ? 69.854 14.600 -33.860 1.00 51.84 155 GLU A C 1
ATOM 1233 O O . GLU A 1 155 ? 69.121 13.719 -34.319 1.00 51.84 155 GLU A O 1
ATOM 1238 N N . LEU A 1 156 ? 70.730 15.332 -34.542 1.00 49.41 156 LEU A N 1
ATOM 1239 C CA . LEU A 1 156 ? 71.114 15.278 -35.945 1.00 49.41 156 LEU A CA 1
ATOM 1240 C C . LEU A 1 156 ? 72.035 14.080 -36.212 1.00 49.41 156 LEU A C 1
ATOM 1242 O O . LEU A 1 156 ? 72.863 13.787 -35.319 1.00 49.41 156 LEU A O 1
#

Organism: Emiliania huxleyi (NCBI:txid2903)

Radius of gyration: 33.22 Å; chains: 1; bounding box: 96×53×66 Å

pLDDT: mean 71.41, std 19.89, range [41.31, 96.19]